Protein AF-A0A5Q4FXC1-F1 (afdb_monomer_lite)

Radius of gyration: 19.02 Å; chains: 1; bounding box: 64×35×55 Å

Secondary structure (DSSP, 8-state):
--TT-EEEESSHHHHHHHHH--TT--S--PPPHHHHTT-EEE---HHHHH-S-EEE---TT-HHHHHHHHH--STHHHHHHHHHHHHTT--EEEEE-TTS-SEEEEE-GGGTS-PPPSS--EEEGGGGGGGS-GGG-TT---TTS--PPPPPPP-

Sequence (155 aa):
HPHGTCYWAGAPATAIIEATVDPDQTDPPVITIAALQRLNVWRCDDQHVTDGCLADVTIASVPELTAEISTIVPYTLPWQWADALHADGRAGILYTARLGMGGAVARFGDHGAPADPPDTHASPATAHIADLPDGYRVGISTPGALASLPRAAPP

pLDDT: mean 74.8, std 14.77, range [39.12, 92.19]

Structure (mmCIF, N/CA/C/O backbone):
data_AF-A0A5Q4FXC1-F1
#
_entry.id   AF-A0A5Q4FXC1-F1
#
loop_
_atom_site.group_PDB
_atom_site.id
_atom_site.type_symbol
_atom_site.label_atom_id
_atom_site.label_alt_id
_atom_site.label_comp_id
_atom_site.label_asym_id
_atom_site.label_entity_id
_atom_site.label_seq_id
_atom_site.pdbx_PDB_ins_code
_atom_site.Cartn_x
_atom_site.Cartn_y
_atom_site.Cartn_z
_atom_site.occupancy
_atom_site.B_iso_or_equiv
_atom_site.auth_seq_id
_atom_site.auth_comp_id
_atom_site.auth_asym_id
_atom_site.auth_atom_id
_atom_site.pdbx_PDB_model_num
ATOM 1 N N . HIS A 1 1 ? 5.282 3.705 17.251 1.00 40.56 1 HIS A N 1
ATOM 2 C CA . HIS A 1 1 ? 4.998 2.954 16.015 1.00 40.56 1 HIS A CA 1
ATOM 3 C C . HIS A 1 1 ? 3.747 2.154 16.287 1.00 40.56 1 HIS A C 1
ATOM 5 O O . HIS A 1 1 ? 3.756 1.499 17.326 1.00 40.56 1 HIS A O 1
ATOM 11 N N . PRO A 1 2 ? 2.686 2.251 15.466 1.00 45.31 2 PRO A N 1
ATOM 12 C CA . PRO A 1 2 ? 1.514 1.415 15.685 1.00 45.31 2 PRO A CA 1
ATOM 13 C C . PRO A 1 2 ? 1.988 -0.038 15.756 1.00 45.31 2 PRO A C 1
ATOM 15 O O . PRO A 1 2 ? 2.850 -0.460 14.977 1.00 45.31 2 PRO A O 1
ATOM 18 N N . HIS A 1 3 ? 1.537 -0.749 16.785 1.00 50.88 3 HIS A N 1
ATOM 19 C CA . HIS A 1 3 ? 1.919 -2.133 17.024 1.00 50.88 3 HIS A CA 1
ATOM 20 C C . HIS A 1 3 ? 1.585 -2.948 15.766 1.00 50.88 3 HIS A C 1
ATOM 22 O O . HIS A 1 3 ? 0.420 -3.047 15.401 1.00 50.88 3 HIS A O 1
ATOM 28 N N . GLY A 1 4 ? 2.604 -3.467 15.073 1.00 57.38 4 GLY A N 1
ATOM 29 C CA . GLY A 1 4 ? 2.424 -4.440 13.994 1.00 57.38 4 GLY A CA 1
ATOM 30 C C . GLY A 1 4 ? 1.529 -4.002 12.831 1.00 57.38 4 GLY A C 1
ATOM 31 O O . GLY A 1 4 ? 0.705 -4.793 12.407 1.00 57.38 4 GLY A O 1
ATOM 32 N N . THR A 1 5 ? 1.631 -2.781 12.292 1.00 70.81 5 THR A N 1
ATOM 33 C CA . THR A 1 5 ? 0.878 -2.466 11.060 1.00 70.81 5 THR A CA 1
ATOM 34 C C . THR A 1 5 ? 1.534 -3.087 9.829 1.00 70.81 5 THR A C 1
ATOM 36 O O . THR A 1 5 ? 2.686 -2.767 9.529 1.00 70.81 5 THR A O 1
ATOM 39 N N . CYS A 1 6 ? 0.795 -3.919 9.087 1.00 78.50 6 CYS A N 1
ATOM 40 C CA . CYS A 1 6 ? 1.206 -4.415 7.771 1.00 78.50 6 CYS A CA 1
ATOM 41 C C . CYS A 1 6 ? 0.296 -3.866 6.665 1.00 78.50 6 CYS A C 1
ATOM 43 O O . CYS A 1 6 ? -0.893 -3.628 6.886 1.00 78.50 6 CYS A O 1
ATOM 45 N N . TYR A 1 7 ? 0.875 -3.642 5.484 1.00 85.31 7 TYR A N 1
ATOM 46 C CA . TYR A 1 7 ? 0.189 -3.070 4.327 1.00 85.31 7 TYR A CA 1
ATOM 47 C C . TYR A 1 7 ? 0.197 -4.076 3.180 1.00 85.31 7 TYR A C 1
ATOM 49 O O . TYR A 1 7 ? 1.252 -4.583 2.798 1.00 85.31 7 TYR A O 1
ATOM 57 N N . TRP A 1 8 ? -0.980 -4.336 2.625 1.00 87.69 8 TRP A N 1
ATOM 58 C CA . TRP A 1 8 ? -1.203 -5.223 1.492 1.00 87.69 8 TRP A CA 1
ATOM 59 C C . TRP A 1 8 ? -1.779 -4.431 0.330 1.00 87.69 8 TRP A C 1
ATOM 61 O O . TRP A 1 8 ? -2.626 -3.563 0.524 1.00 87.69 8 TRP A O 1
ATOM 71 N N . ALA A 1 9 ? -1.361 -4.761 -0.887 1.00 88.94 9 ALA A N 1
ATOM 72 C CA . ALA A 1 9 ? -1.974 -4.233 -2.095 1.00 88.94 9 ALA A CA 1
ATOM 73 C C . ALA A 1 9 ? -2.752 -5.340 -2.811 1.00 88.94 9 ALA A C 1
ATOM 75 O O . ALA A 1 9 ? -2.322 -6.492 -2.820 1.00 88.94 9 ALA A O 1
ATOM 76 N N . GLY A 1 10 ? -3.857 -4.983 -3.465 1.00 87.81 10 GLY A N 1
ATOM 77 C CA . GLY A 1 10 ? -4.696 -5.931 -4.204 1.00 87.81 10 GLY A CA 1
ATOM 78 C C . GLY A 1 10 ? -4.037 -6.519 -5.457 1.00 87.81 10 GLY A C 1
ATOM 79 O O . GLY A 1 10 ? -4.577 -7.445 -6.056 1.00 87.81 10 GLY A O 1
ATOM 80 N N . ALA A 1 11 ? -2.876 -6.003 -5.874 1.00 88.06 11 ALA A N 1
ATOM 81 C CA . ALA A 1 11 ? -2.104 -6.542 -6.988 1.00 88.06 11 ALA A CA 1
ATOM 82 C C . ALA A 1 11 ? -0.586 -6.338 -6.801 1.00 88.06 11 ALA A C 1
ATOM 84 O O . ALA A 1 11 ? -0.168 -5.324 -6.231 1.00 88.06 11 ALA A O 1
ATOM 85 N N . PRO A 1 12 ? 0.259 -7.239 -7.353 1.00 89.31 12 PRO A N 1
ATOM 86 C CA . PRO A 1 12 ? 1.718 -7.091 -7.358 1.00 89.31 12 PRO A CA 1
ATOM 87 C C . PRO A 1 12 ? 2.210 -5.741 -7.888 1.00 89.31 12 PRO A C 1
ATOM 89 O O . PRO A 1 12 ? 3.077 -5.121 -7.278 1.00 89.31 12 PRO A O 1
ATOM 92 N N . ALA A 1 13 ? 1.639 -5.261 -8.998 1.00 88.81 13 ALA A N 1
ATOM 93 C CA . ALA A 1 13 ? 2.033 -3.993 -9.608 1.00 88.81 13 ALA A CA 1
ATOM 94 C C . ALA A 1 13 ? 1.837 -2.811 -8.648 1.00 88.81 13 ALA A C 1
ATOM 96 O O . ALA A 1 13 ? 2.727 -1.978 -8.506 1.00 88.81 13 ALA A O 1
ATOM 97 N N . THR A 1 14 ? 0.709 -2.779 -7.940 1.00 88.12 14 THR A N 1
ATOM 98 C CA . THR A 1 14 ? 0.386 -1.760 -6.938 1.00 88.12 14 THR A CA 1
ATOM 99 C C . THR A 1 14 ? 1.370 -1.788 -5.775 1.00 88.12 14 THR A C 1
ATOM 101 O O . THR A 1 14 ? 1.898 -0.743 -5.412 1.00 88.12 14 THR A O 1
ATOM 104 N N . ALA A 1 15 ? 1.681 -2.975 -5.239 1.00 88.62 15 ALA A N 1
ATOM 105 C CA . ALA A 1 15 ? 2.668 -3.123 -4.167 1.00 88.62 15 ALA A CA 1
ATOM 106 C C . ALA A 1 15 ? 4.056 -2.621 -4.592 1.00 88.62 15 ALA A C 1
ATOM 108 O O . ALA A 1 15 ? 4.724 -1.917 -3.839 1.00 88.62 15 ALA A O 1
ATOM 109 N N . ILE A 1 16 ? 4.485 -2.961 -5.812 1.00 89.75 16 ILE A N 1
ATOM 110 C CA . ILE A 1 16 ? 5.770 -2.520 -6.361 1.00 89.75 16 ILE A CA 1
ATOM 111 C C . ILE A 1 16 ? 5.797 -0.997 -6.511 1.00 89.75 16 ILE A C 1
ATOM 113 O O . ILE A 1 16 ? 6.776 -0.366 -6.117 1.00 89.75 16 ILE A O 1
ATOM 117 N N . ILE A 1 17 ? 4.741 -0.406 -7.069 1.00 86.44 17 ILE A N 1
ATOM 118 C CA . ILE A 1 17 ? 4.630 1.040 -7.276 1.00 86.44 17 ILE A CA 1
ATOM 119 C C . ILE A 1 17 ? 4.697 1.780 -5.931 1.00 86.44 17 ILE A C 1
ATOM 121 O O . ILE A 1 17 ? 5.563 2.631 -5.760 1.00 86.44 17 ILE A O 1
ATOM 125 N N . GLU A 1 18 ? 3.881 1.393 -4.949 1.00 83.56 18 GLU A N 1
ATOM 126 C CA . GLU A 1 18 ? 3.870 2.007 -3.609 1.00 83.56 18 GLU A CA 1
ATOM 127 C C . GLU A 1 18 ? 5.211 1.848 -2.864 1.00 83.56 18 GLU A C 1
ATOM 129 O O . GLU A 1 18 ? 5.589 2.707 -2.074 1.00 83.56 18 GLU A O 1
ATOM 134 N N . ALA A 1 19 ? 5.960 0.769 -3.122 1.00 85.75 19 ALA A N 1
ATOM 135 C CA . ALA A 1 19 ? 7.255 0.523 -2.483 1.00 85.75 19 ALA A CA 1
ATOM 136 C C . ALA A 1 19 ? 8.445 1.228 -3.161 1.00 85.75 19 ALA A C 1
ATOM 138 O O . ALA A 1 19 ? 9.505 1.360 -2.546 1.00 85.75 19 ALA A O 1
ATOM 139 N N . THR A 1 20 ? 8.322 1.607 -4.435 1.00 83.94 20 THR A N 1
ATOM 140 C CA . THR A 1 20 ? 9.450 2.122 -5.237 1.00 83.94 20 THR A CA 1
ATOM 141 C C . THR A 1 20 ? 9.337 3.591 -5.590 1.00 83.94 20 THR A C 1
ATOM 143 O O . THR A 1 20 ? 10.360 4.218 -5.862 1.00 83.94 20 THR A O 1
ATOM 146 N N . VAL A 1 21 ? 8.123 4.129 -5.613 1.00 78.12 21 VAL A N 1
ATOM 147 C CA . VAL A 1 21 ? 7.867 5.491 -6.057 1.00 78.12 21 VAL A CA 1
ATOM 148 C C . VAL A 1 21 ? 7.906 6.434 -4.871 1.00 78.12 21 VAL A C 1
ATOM 150 O O . VAL A 1 21 ? 7.178 6.254 -3.896 1.00 78.12 21 VAL A O 1
ATOM 153 N N . ASP A 1 22 ? 8.743 7.462 -4.981 1.00 71.56 22 ASP A N 1
ATOM 154 C CA . ASP A 1 22 ? 8.735 8.556 -4.026 1.00 71.56 22 ASP A CA 1
ATOM 155 C C . ASP A 1 22 ? 7.491 9.429 -4.285 1.00 71.56 22 ASP A C 1
ATOM 157 O O . ASP A 1 22 ? 7.303 9.915 -5.406 1.00 71.56 22 ASP A O 1
ATOM 161 N N . PRO A 1 23 ? 6.615 9.620 -3.285 1.00 64.06 23 PRO A N 1
ATOM 162 C CA . PRO A 1 23 ? 5.425 10.444 -3.441 1.00 64.06 23 PRO A CA 1
ATOM 163 C C . PRO A 1 23 ? 5.706 11.923 -3.735 1.00 64.06 23 PRO A C 1
ATOM 165 O O . PRO A 1 23 ? 4.813 12.603 -4.241 1.00 64.06 23 PRO A O 1
ATOM 168 N N . ASP A 1 24 ? 6.906 12.416 -3.425 1.00 66.88 24 ASP A N 1
ATOM 169 C CA . ASP A 1 24 ? 7.314 13.805 -3.654 1.00 66.88 24 ASP A CA 1
ATOM 170 C C . ASP A 1 24 ? 8.046 13.980 -5.003 1.00 66.88 24 ASP A C 1
ATOM 172 O O . ASP A 1 24 ? 8.489 15.082 -5.355 1.00 66.88 24 ASP A O 1
ATOM 176 N N . GLN A 1 25 ? 8.177 12.905 -5.790 1.00 64.44 25 GLN A N 1
ATOM 177 C CA . GLN A 1 25 ? 8.858 12.933 -7.079 1.00 64.44 25 GLN A CA 1
ATOM 178 C C . GLN A 1 25 ? 8.063 13.757 -8.102 1.00 64.44 25 GLN A C 1
ATOM 180 O O . GLN A 1 25 ? 6.905 13.483 -8.407 1.00 64.44 25 GLN A O 1
ATOM 185 N N . THR A 1 26 ? 8.704 14.801 -8.630 1.00 52.41 26 THR A N 1
ATOM 186 C CA . THR A 1 26 ? 8.083 15.786 -9.536 1.00 52.41 26 THR A CA 1
ATOM 187 C C . THR A 1 26 ? 8.128 15.361 -11.006 1.00 52.41 26 THR A C 1
ATOM 189 O O . THR A 1 26 ? 7.335 15.841 -11.813 1.00 52.41 26 THR A O 1
ATOM 192 N N . ASP A 1 27 ? 9.044 14.454 -11.346 1.00 60.91 27 ASP A N 1
ATOM 193 C CA . ASP A 1 27 ? 9.119 13.789 -12.647 1.00 60.91 27 ASP A CA 1
ATOM 194 C C . ASP A 1 27 ? 8.236 12.534 -12.650 1.00 60.91 27 ASP A C 1
ATOM 196 O O . ASP A 1 27 ? 8.026 11.949 -11.582 1.00 60.91 27 ASP A O 1
ATOM 200 N N . PRO A 1 28 ? 7.729 12.083 -13.818 1.00 60.72 28 PRO A N 1
ATOM 201 C CA . PRO A 1 28 ? 6.938 10.862 -13.883 1.00 60.72 28 PRO A CA 1
ATOM 202 C C . PRO A 1 28 ? 7.698 9.729 -13.182 1.00 60.72 28 PRO A C 1
ATOM 204 O O . PRO A 1 28 ? 8.872 9.505 -13.489 1.00 60.72 28 PRO A O 1
ATOM 207 N N . PRO A 1 29 ? 7.073 9.041 -12.217 1.00 65.88 29 PRO A N 1
ATOM 208 C CA . PRO A 1 29 ? 7.770 8.073 -11.388 1.00 65.88 29 PRO A CA 1
ATOM 209 C C . PRO A 1 29 ? 8.286 6.907 -12.235 1.00 65.88 29 PRO A C 1
ATOM 211 O O . PRO A 1 29 ? 7.513 6.152 -12.824 1.00 65.88 29 PRO A O 1
ATOM 214 N N . VAL A 1 30 ? 9.612 6.766 -12.306 1.00 72.38 30 VAL A N 1
ATOM 215 C CA . VAL A 1 30 ? 10.277 5.698 -13.061 1.00 72.38 30 VAL A CA 1
ATOM 216 C C . VAL A 1 30 ? 10.749 4.608 -12.112 1.00 72.38 30 VAL A C 1
ATOM 218 O O . VAL A 1 30 ? 11.562 4.846 -11.217 1.00 72.38 30 VAL A O 1
ATOM 221 N N . ILE A 1 31 ? 10.308 3.379 -12.368 1.00 79.44 31 ILE A N 1
ATOM 222 C CA . ILE A 1 31 ? 10.778 2.205 -11.639 1.00 79.44 31 ILE A CA 1
ATOM 223 C C . ILE A 1 31 ? 12.024 1.663 -12.339 1.00 79.44 31 ILE A C 1
ATOM 225 O O . ILE A 1 31 ? 11.996 1.305 -13.514 1.00 79.44 31 ILE A O 1
ATOM 229 N N . THR A 1 32 ? 13.142 1.581 -11.616 1.00 82.62 32 THR A N 1
ATOM 230 C CA . THR A 1 32 ? 14.400 1.049 -12.163 1.00 82.62 32 THR A CA 1
ATOM 231 C C . THR A 1 32 ? 14.542 -0.450 -11.900 1.00 82.62 32 THR A C 1
ATOM 233 O O . THR A 1 32 ? 14.082 -0.965 -10.881 1.00 82.62 32 THR A O 1
ATOM 236 N N . ILE A 1 33 ? 15.273 -1.165 -12.764 1.00 83.31 33 ILE A N 1
ATOM 237 C CA . ILE A 1 33 ? 15.620 -2.580 -12.521 1.00 83.31 33 ILE A CA 1
ATOM 238 C C . ILE A 1 33 ? 16.361 -2.751 -11.194 1.00 83.31 33 ILE A C 1
ATOM 240 O O . ILE A 1 33 ? 16.098 -3.704 -10.469 1.00 83.31 33 ILE A O 1
ATOM 244 N N . ALA A 1 34 ? 17.253 -1.819 -10.853 1.00 84.00 34 ALA A N 1
ATOM 245 C CA . ALA A 1 34 ? 17.995 -1.865 -9.598 1.00 84.00 34 ALA A CA 1
ATOM 246 C C . ALA A 1 34 ? 17.078 -1.750 -8.366 1.00 84.00 34 ALA A C 1
ATOM 248 O O . ALA A 1 34 ? 17.364 -2.369 -7.343 1.00 84.00 34 ALA A O 1
ATOM 249 N N . ALA A 1 35 ? 15.979 -0.990 -8.456 1.00 84.69 35 ALA A N 1
ATOM 250 C CA . ALA A 1 35 ? 14.959 -0.951 -7.410 1.00 84.69 35 ALA A CA 1
ATOM 251 C C . ALA A 1 35 ? 14.219 -2.296 -7.318 1.00 84.69 35 ALA A C 1
ATOM 253 O O . ALA A 1 35 ? 14.127 -2.869 -6.237 1.00 84.69 35 ALA A O 1
ATOM 254 N N . LEU A 1 36 ? 13.790 -2.855 -8.456 1.00 88.94 36 LEU A N 1
ATOM 255 C CA . LEU A 1 36 ? 13.093 -4.148 -8.506 1.00 88.94 36 LEU A CA 1
ATOM 256 C C . LEU A 1 36 ? 13.943 -5.319 -7.996 1.00 88.94 36 LEU A C 1
ATOM 258 O O . LEU A 1 36 ? 13.432 -6.193 -7.307 1.00 88.94 36 LEU A O 1
ATOM 262 N N . GLN A 1 37 ? 15.243 -5.341 -8.295 1.00 89.19 37 GLN A N 1
ATOM 263 C CA . GLN A 1 37 ? 16.162 -6.400 -7.852 1.00 89.19 37 GLN A CA 1
ATOM 264 C C . GLN A 1 37 ? 16.325 -6.479 -6.327 1.00 89.19 37 GLN A C 1
ATOM 266 O O . GLN A 1 37 ? 16.836 -7.477 -5.825 1.00 89.19 37 GLN A O 1
ATOM 271 N N . ARG A 1 38 ? 15.911 -5.443 -5.591 1.00 88.19 38 ARG A N 1
ATOM 272 C CA . ARG A 1 38 ? 15.953 -5.398 -4.122 1.00 88.19 38 ARG A CA 1
ATOM 273 C C . ARG A 1 38 ? 14.627 -5.795 -3.473 1.00 88.19 38 ARG A C 1
ATOM 275 O O . ARG A 1 38 ? 14.552 -5.813 -2.248 1.00 88.19 38 ARG A O 1
ATOM 282 N N . LEU A 1 39 ? 13.597 -6.091 -4.267 1.00 88.75 39 LEU A N 1
ATOM 283 C CA . LEU A 1 39 ? 12.243 -6.350 -3.790 1.00 88.75 39 LEU A CA 1
ATOM 284 C C . LEU A 1 39 ? 11.797 -7.776 -4.112 1.00 88.75 39 LEU A C 1
ATOM 286 O O . LEU A 1 39 ? 11.974 -8.275 -5.225 1.00 88.75 39 LEU A O 1
ATOM 290 N N . ASN A 1 40 ? 11.138 -8.391 -3.134 1.00 90.06 40 ASN A N 1
ATOM 291 C CA . ASN A 1 40 ? 10.322 -9.582 -3.330 1.00 90.06 40 ASN A CA 1
ATOM 292 C C . ASN A 1 40 ? 8.858 -9.191 -3.151 1.00 90.06 40 ASN A C 1
ATOM 294 O O . ASN A 1 40 ? 8.519 -8.462 -2.218 1.00 90.06 40 ASN A O 1
ATOM 298 N N . VAL A 1 41 ? 8.004 -9.688 -4.038 1.00 88.69 41 VAL A N 1
ATOM 299 C CA . VAL A 1 41 ? 6.557 -9.597 -3.889 1.00 88.69 41 VAL A CA 1
ATOM 300 C C . VAL A 1 41 ? 6.098 -10.846 -3.162 1.00 88.69 41 VAL A C 1
ATOM 302 O O . VAL A 1 41 ? 6.332 -11.962 -3.622 1.00 88.69 41 VAL A O 1
ATOM 305 N N . TRP A 1 42 ? 5.439 -10.641 -2.031 1.00 87.12 42 TRP A N 1
ATOM 306 C CA . TRP A 1 42 ? 4.785 -11.700 -1.281 1.00 87.12 42 TRP A CA 1
ATOM 307 C C . TRP A 1 42 ? 3.306 -11.684 -1.624 1.00 87.12 42 TRP A C 1
ATOM 309 O O . TRP A 1 42 ? 2.683 -10.622 -1.676 1.00 87.12 42 TRP A O 1
ATOM 319 N N . ARG A 1 43 ? 2.752 -12.863 -1.881 1.00 83.81 43 ARG A N 1
ATOM 320 C CA . ARG A 1 43 ? 1.317 -13.049 -2.085 1.00 83.81 43 ARG A CA 1
ATOM 321 C C . ARG A 1 43 ? 0.747 -13.760 -0.870 1.00 83.81 43 ARG A C 1
ATOM 323 O O . ARG A 1 43 ? 1.468 -14.466 -0.174 1.00 83.81 43 ARG A O 1
ATOM 330 N N . CYS A 1 44 ? -0.526 -13.517 -0.613 1.00 79.06 44 CYS A N 1
ATOM 331 C CA . CYS A 1 44 ? -1.285 -14.157 0.443 1.00 79.06 44 CYS A CA 1
ATOM 332 C C . CYS A 1 44 ? -2.734 -14.296 -0.028 1.00 79.06 44 CYS A C 1
ATOM 334 O O . CYS A 1 44 ? -3.170 -13.528 -0.888 1.00 79.06 44 CYS A O 1
ATOM 336 N N . ASP A 1 45 ? -3.461 -15.261 0.528 1.00 79.19 45 ASP A N 1
ATOM 337 C CA . ASP A 1 45 ? -4.882 -15.438 0.253 1.00 79.19 45 ASP A CA 1
ATOM 338 C C . ASP A 1 45 ? -5.696 -14.220 0.703 1.00 79.19 45 ASP A C 1
ATOM 340 O O . ASP A 1 45 ? -5.517 -13.705 1.812 1.00 79.19 45 ASP A O 1
ATOM 344 N N . ASP A 1 46 ? -6.668 -13.819 -0.120 1.00 77.94 46 ASP A N 1
ATOM 345 C CA . ASP A 1 46 ? -7.562 -12.690 0.165 1.00 77.94 46 ASP A CA 1
ATOM 346 C C . ASP A 1 46 ? -8.236 -12.824 1.536 1.00 77.94 46 ASP A C 1
ATOM 348 O O . ASP A 1 46 ? -8.372 -11.839 2.263 1.00 77.94 46 ASP A O 1
ATOM 352 N N . GLN A 1 47 ? -8.610 -14.048 1.928 1.00 79.25 47 GLN A N 1
ATOM 353 C CA . GLN A 1 47 ? -9.236 -14.315 3.223 1.00 79.25 47 GLN A CA 1
ATOM 354 C C . GLN A 1 47 ? -8.314 -13.951 4.389 1.00 79.25 47 GLN A C 1
ATOM 356 O O . GLN A 1 47 ? -8.792 -13.420 5.381 1.00 79.25 47 GLN A O 1
ATOM 361 N N . HIS A 1 48 ? -7.006 -14.194 4.286 1.00 76.44 48 HIS A N 1
ATOM 362 C CA . HIS A 1 48 ? -6.058 -13.853 5.347 1.00 76.44 48 HIS A CA 1
ATOM 363 C C . HIS A 1 48 ? -5.903 -12.335 5.487 1.00 76.44 48 HIS A C 1
ATOM 365 O O . HIS A 1 48 ? -5.889 -11.798 6.594 1.00 76.44 48 HIS A O 1
ATOM 371 N N . VAL A 1 49 ? -5.847 -11.630 4.356 1.00 77.81 49 VAL A N 1
ATOM 372 C CA . VAL A 1 49 ? -5.721 -10.168 4.322 1.00 77.81 49 VAL A CA 1
ATOM 373 C C . VAL A 1 49 ? -7.006 -9.486 4.805 1.00 77.81 49 VAL A C 1
ATOM 375 O O . VAL A 1 49 ? -6.956 -8.450 5.472 1.00 77.81 49 VAL A O 1
ATOM 378 N N . THR A 1 50 ? -8.167 -10.066 4.508 1.00 81.88 50 THR A N 1
ATOM 379 C CA . THR A 1 50 ? -9.479 -9.474 4.812 1.00 81.88 50 THR A CA 1
ATOM 380 C C . THR A 1 50 ? -10.149 -10.021 6.073 1.00 81.88 50 THR A C 1
ATOM 382 O O . THR A 1 50 ? -11.221 -9.545 6.430 1.00 81.88 50 THR A O 1
ATOM 385 N N . ASP A 1 51 ? -9.517 -10.954 6.795 1.00 83.81 51 ASP A N 1
ATOM 386 C CA . ASP A 1 51 ? -10.102 -11.573 7.991 1.00 83.81 51 ASP A CA 1
ATOM 387 C C . ASP A 1 51 ? -10.381 -10.560 9.113 1.00 83.81 51 ASP A C 1
ATOM 389 O O . ASP A 1 51 ? -9.516 -9.771 9.483 1.00 83.81 51 ASP A O 1
ATOM 393 N N . GLY A 1 52 ? -11.562 -10.598 9.720 1.00 84.56 52 GLY A N 1
ATOM 394 C CA . GLY A 1 52 ? -11.958 -9.648 10.761 1.00 84.56 52 GLY A CA 1
ATOM 395 C C . GLY A 1 52 ? -12.623 -8.371 10.234 1.00 84.56 52 GLY A C 1
ATOM 396 O O . GLY A 1 52 ? -12.943 -8.222 9.058 1.00 84.56 52 GLY A O 1
ATOM 397 N N . CYS A 1 53 ? -12.921 -7.445 11.148 1.00 90.69 53 CYS A N 1
ATOM 398 C CA . CYS A 1 53 ? -13.734 -6.276 10.826 1.00 90.69 53 CYS A CA 1
ATOM 399 C C . CYS A 1 53 ? -12.871 -5.124 10.295 1.00 90.69 53 CYS A C 1
ATOM 401 O O . CYS A 1 53 ? -12.226 -4.418 11.072 1.00 90.69 53 CYS A O 1
ATOM 403 N N . LEU A 1 54 ? -12.871 -4.929 8.976 1.00 90.69 54 LEU A N 1
ATOM 404 C CA . LEU A 1 54 ? -12.197 -3.804 8.328 1.00 90.69 54 LEU A CA 1
ATOM 405 C C . LEU A 1 54 ? -13.106 -2.572 8.258 1.00 90.69 54 LEU A C 1
ATOM 407 O O . LEU A 1 54 ? -14.305 -2.679 7.995 1.00 90.69 54 LEU A O 1
ATOM 411 N N . ALA A 1 55 ? -12.525 -1.394 8.467 1.00 89.00 55 ALA A N 1
ATOM 412 C CA . ALA A 1 55 ? -13.163 -0.130 8.129 1.00 89.00 55 ALA A CA 1
ATOM 413 C C . ALA A 1 55 ? -12.940 0.166 6.638 1.00 89.00 55 ALA A C 1
ATOM 415 O O . ALA A 1 55 ? -11.816 0.399 6.196 1.00 89.00 55 ALA A O 1
ATOM 416 N N . ASP A 1 56 ? -14.016 0.128 5.856 1.00 87.38 56 ASP A N 1
ATOM 417 C CA . ASP A 1 56 ? -13.968 0.468 4.437 1.00 87.38 56 ASP A CA 1
ATOM 418 C C . ASP A 1 56 ? -13.981 1.992 4.267 1.00 87.38 56 ASP A C 1
ATOM 420 O O . ASP A 1 56 ? -14.961 2.659 4.595 1.00 87.38 56 ASP A O 1
ATOM 424 N N . VAL A 1 57 ? -12.874 2.544 3.774 1.00 82.44 57 VAL A N 1
ATOM 425 C CA . VAL A 1 57 ? -12.715 3.973 3.466 1.00 82.44 57 VAL A CA 1
ATOM 426 C C . VAL A 1 57 ? -12.653 4.224 1.954 1.00 82.44 57 VAL A C 1
ATOM 428 O O . VAL A 1 57 ? -12.284 5.313 1.518 1.00 82.44 57 VAL A O 1
ATOM 431 N N . THR A 1 58 ? -13.024 3.228 1.142 1.00 77.00 58 THR A N 1
ATOM 432 C CA . THR A 1 58 ? -13.207 3.349 -0.318 1.00 77.00 58 THR A CA 1
ATOM 433 C C . THR A 1 58 ? -14.616 3.809 -0.698 1.00 77.00 58 THR A C 1
ATOM 435 O O . THR A 1 58 ? -14.918 4.024 -1.874 1.00 77.00 58 THR A O 1
ATOM 438 N N . ILE A 1 59 ? -15.498 3.970 0.293 1.00 74.00 59 ILE A N 1
ATOM 439 C CA . ILE A 1 59 ? -16.909 4.287 0.085 1.00 74.00 59 ILE A CA 1
ATOM 440 C C . ILE A 1 59 ? -17.038 5.660 -0.585 1.00 74.00 59 ILE A C 1
ATOM 442 O O . ILE A 1 59 ? -16.611 6.682 -0.049 1.00 74.00 59 ILE A O 1
ATOM 446 N N . ALA A 1 60 ? -17.712 5.696 -1.737 1.00 63.97 60 ALA A N 1
ATOM 447 C CA . ALA A 1 60 ? -17.872 6.897 -2.564 1.00 63.97 60 ALA A CA 1
ATOM 448 C C . ALA A 1 60 ? -18.553 8.087 -1.856 1.00 63.97 60 ALA A C 1
ATOM 450 O O . ALA A 1 60 ? -18.512 9.205 -2.361 1.00 63.97 60 ALA A O 1
ATOM 451 N N . SER A 1 61 ? -19.188 7.865 -0.701 1.00 63.88 61 SER A N 1
ATOM 452 C CA . SER A 1 61 ? -19.800 8.913 0.118 1.00 63.88 61 SER A CA 1
ATOM 453 C C . SER A 1 61 ? -18.799 9.735 0.939 1.00 63.88 61 SER A C 1
ATOM 455 O O . SER A 1 61 ? -19.207 10.729 1.531 1.00 63.88 61 SER A O 1
ATOM 457 N N . VAL A 1 62 ? -17.521 9.338 1.000 1.00 65.75 62 VAL A N 1
ATOM 458 C CA . VAL A 1 62 ? -16.453 10.038 1.745 1.00 65.75 62 VAL A CA 1
ATOM 459 C C . VAL A 1 62 ? -15.176 10.226 0.899 1.00 65.75 62 VAL A C 1
ATOM 461 O O . VAL A 1 62 ? -14.087 9.841 1.322 1.00 65.75 62 VAL A O 1
ATOM 464 N N . PRO A 1 63 ? -15.266 10.830 -0.303 1.00 64.06 63 PRO A N 1
ATOM 465 C CA . PRO A 1 63 ? -14.139 10.913 -1.242 1.00 64.06 63 PRO A CA 1
ATOM 466 C C . PRO A 1 63 ? -12.947 11.711 -0.692 1.00 64.06 63 PRO A C 1
ATOM 468 O O . PRO A 1 63 ? -11.796 11.440 -1.034 1.00 64.06 63 PRO A O 1
ATOM 471 N N . GLU A 1 64 ? -13.222 12.676 0.184 1.00 65.94 64 GLU A N 1
ATOM 472 C CA . GLU A 1 64 ? -12.217 13.501 0.856 1.00 65.94 64 GLU A CA 1
ATOM 473 C C . GLU A 1 64 ? -11.330 12.652 1.773 1.00 65.94 64 GLU A C 1
ATOM 475 O O . GLU A 1 64 ? -10.114 12.796 1.728 1.00 65.94 64 GLU A O 1
ATOM 480 N N . LEU A 1 65 ? -11.910 11.691 2.504 1.00 69.56 65 LEU A N 1
ATOM 481 C CA . LEU A 1 65 ? -11.180 10.795 3.405 1.00 69.56 65 LEU A CA 1
ATOM 482 C C . LEU A 1 65 ? -10.241 9.857 2.637 1.00 69.56 65 LEU A C 1
ATOM 484 O O . LEU A 1 65 ? -9.104 9.641 3.051 1.00 69.56 65 LEU A O 1
ATOM 488 N N . THR A 1 66 ? -10.687 9.321 1.498 1.00 65.50 66 THR A N 1
ATOM 489 C CA . THR A 1 66 ? -9.845 8.478 0.634 1.00 65.50 66 THR A CA 1
ATOM 490 C C . THR A 1 66 ? -8.636 9.257 0.107 1.00 65.50 66 THR A C 1
ATOM 492 O O . THR A 1 66 ? -7.513 8.741 0.099 1.00 65.50 66 THR A O 1
ATOM 495 N N . ALA A 1 67 ? -8.849 10.509 -0.309 1.00 66.19 67 ALA A N 1
ATOM 496 C CA . ALA A 1 67 ? -7.781 11.390 -0.768 1.00 66.19 67 ALA A CA 1
ATOM 497 C C . ALA A 1 67 ? -6.831 11.782 0.377 1.00 66.19 67 ALA A C 1
ATOM 499 O O . ALA A 1 67 ? -5.614 11.793 0.187 1.00 66.19 67 ALA A O 1
ATOM 500 N N . GLU A 1 68 ? -7.361 12.046 1.573 1.00 71.50 68 GLU A N 1
ATOM 501 C CA . GLU A 1 68 ? -6.570 12.391 2.757 1.00 71.50 68 GLU A CA 1
ATOM 502 C C . GLU A 1 68 ? -5.658 11.231 3.170 1.00 71.50 68 GLU A C 1
ATOM 504 O O . GLU A 1 68 ? -4.445 11.400 3.265 1.00 71.50 68 GLU A O 1
ATOM 509 N N . ILE A 1 69 ? -6.211 10.022 3.316 1.00 72.00 69 ILE A N 1
ATOM 510 C CA . ILE A 1 69 ? -5.449 8.813 3.677 1.00 72.00 69 ILE A CA 1
ATOM 511 C C . ILE A 1 69 ? -4.312 8.558 2.683 1.00 72.00 69 ILE A C 1
ATOM 513 O O . ILE A 1 69 ? -3.220 8.150 3.074 1.00 72.00 69 ILE A O 1
ATOM 517 N N . SER A 1 70 ? -4.555 8.845 1.405 1.00 66.94 70 SER A N 1
ATOM 518 C CA . SER A 1 70 ? -3.570 8.679 0.340 1.00 66.94 70 SER A CA 1
ATOM 519 C C . SER A 1 70 ? -2.456 9.726 0.375 1.00 66.94 70 SER A C 1
ATOM 521 O O . SER A 1 70 ? -1.392 9.486 -0.175 1.00 66.94 70 SER A O 1
ATOM 523 N N . THR A 1 71 ? -2.659 10.900 0.973 1.00 69.00 71 THR A N 1
ATOM 524 C CA . THR A 1 71 ? -1.749 12.047 0.790 1.00 69.00 71 THR A CA 1
ATOM 525 C C . THR A 1 71 ? -1.144 12.592 2.077 1.00 69.00 71 THR A C 1
ATOM 527 O O . THR A 1 71 ? -0.159 13.330 1.996 1.00 69.00 71 THR A O 1
ATOM 530 N N . ILE A 1 72 ? -1.662 12.224 3.255 1.00 72.75 72 ILE A N 1
ATOM 531 C CA . ILE A 1 72 ? -1.149 12.750 4.522 1.00 72.75 72 ILE A CA 1
ATOM 532 C C . ILE A 1 72 ? 0.284 12.282 4.775 1.00 72.75 72 ILE A C 1
ATOM 534 O O . ILE A 1 72 ? 0.565 11.122 5.081 1.00 72.75 72 ILE A O 1
ATOM 538 N N . VAL A 1 73 ? 1.180 13.261 4.760 1.00 65.62 73 VAL A N 1
ATOM 539 C CA . VAL A 1 73 ? 2.527 13.189 5.313 1.00 65.62 73 VAL A CA 1
ATOM 540 C C . VAL A 1 73 ? 2.747 14.427 6.199 1.00 65.62 73 VAL A C 1
ATOM 542 O O . VAL A 1 73 ? 2.338 15.523 5.813 1.00 65.62 73 VAL A O 1
ATOM 545 N N . PRO A 1 74 ? 3.358 14.300 7.394 1.00 70.56 74 PRO A N 1
ATOM 546 C CA . PRO A 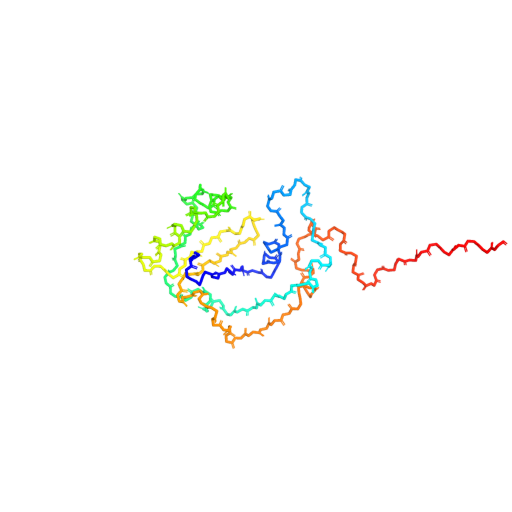1 74 ? 3.901 13.082 8.000 1.00 70.56 74 PRO A CA 1
ATOM 547 C C . PRO A 1 74 ? 2.817 12.146 8.570 1.00 70.56 74 PRO A C 1
ATOM 549 O O . PRO A 1 74 ? 1.743 12.581 8.977 1.00 70.56 74 PRO A O 1
ATOM 552 N N . TYR A 1 75 ? 3.134 10.852 8.673 1.00 72.88 75 TYR A N 1
ATOM 553 C CA . TYR A 1 75 ? 2.202 9.767 9.038 1.00 72.88 75 TYR A CA 1
ATOM 554 C C . TYR A 1 75 ? 1.661 9.784 10.480 1.00 72.88 75 TYR A C 1
ATOM 556 O O . TYR A 1 75 ? 0.975 8.851 10.892 1.00 72.88 75 TYR A O 1
ATOM 564 N N . THR A 1 76 ? 1.924 10.832 11.261 1.00 80.25 76 THR A N 1
ATOM 565 C CA . THR A 1 76 ? 1.454 10.943 12.648 1.00 80.25 76 THR A CA 1
ATOM 566 C C . THR A 1 76 ? -0.069 10.864 12.749 1.00 80.25 76 THR A C 1
ATOM 568 O O . THR A 1 76 ? -0.585 10.156 13.609 1.00 80.25 76 THR A O 1
ATOM 571 N N . LEU A 1 77 ? -0.788 11.565 11.868 1.00 80.31 77 LEU A N 1
ATOM 572 C CA . LEU A 1 77 ? -2.251 11.558 11.856 1.00 80.31 77 LEU A CA 1
ATOM 573 C C . LEU A 1 77 ? -2.815 10.191 11.404 1.00 80.31 77 LEU A C 1
ATOM 575 O O . LEU A 1 77 ? -3.628 9.634 12.140 1.00 80.31 77 LEU A O 1
ATOM 579 N N . PRO A 1 78 ? -2.326 9.571 10.308 1.00 79.31 78 PRO A N 1
ATOM 580 C CA . PRO A 1 78 ? -2.663 8.190 9.965 1.00 79.31 78 PRO A CA 1
ATOM 581 C C . PRO A 1 78 ? -2.426 7.183 11.097 1.00 79.31 78 PRO A C 1
ATOM 583 O O . PRO A 1 78 ? -3.234 6.277 11.288 1.00 79.31 78 PRO A O 1
ATOM 586 N N . TRP A 1 79 ? -1.362 7.343 11.891 1.00 80.44 79 TRP A N 1
ATOM 587 C CA . TRP A 1 79 ? -1.128 6.482 13.056 1.00 80.44 79 TRP A CA 1
ATOM 588 C C . TRP A 1 79 ? -2.169 6.687 14.155 1.00 80.44 79 TRP A C 1
ATOM 590 O O . TRP A 1 79 ? -2.662 5.708 14.703 1.00 80.44 79 TRP A O 1
ATOM 600 N N . GLN A 1 80 ? -2.557 7.931 14.441 1.00 84.38 80 GLN A N 1
ATOM 601 C CA . GLN A 1 80 ? -3.626 8.213 15.405 1.00 84.38 80 GLN A CA 1
ATOM 602 C C . GLN A 1 80 ? -4.966 7.620 14.959 1.00 84.38 80 GLN A C 1
ATOM 604 O O . GLN A 1 80 ? -5.722 7.113 15.786 1.00 84.38 80 GLN A O 1
ATOM 609 N N . TRP A 1 81 ? -5.257 7.650 13.657 1.00 84.31 81 TRP A N 1
ATOM 610 C CA . TRP A 1 81 ? -6.441 6.998 13.100 1.00 84.31 81 TRP A CA 1
ATOM 611 C C . TRP A 1 81 ? -6.378 5.481 13.238 1.00 84.31 81 TRP A C 1
ATOM 613 O O . TRP A 1 81 ? -7.363 4.881 13.660 1.00 84.31 81 TRP A O 1
ATOM 623 N N . ALA A 1 82 ? -5.232 4.865 12.938 1.00 83.69 82 ALA A N 1
ATOM 624 C CA . ALA A 1 82 ? -5.034 3.431 13.125 1.00 83.69 82 ALA A CA 1
ATOM 625 C C . ALA A 1 82 ? -5.252 3.018 14.590 1.00 83.69 82 ALA A C 1
ATOM 627 O O . ALA A 1 82 ? -5.987 2.067 14.848 1.00 83.69 82 ALA A O 1
ATOM 628 N N . ASP A 1 83 ? -4.695 3.769 15.544 1.00 85.56 83 ASP A N 1
ATOM 629 C CA . ASP A 1 83 ? -4.871 3.512 16.978 1.00 85.56 83 ASP A CA 1
ATOM 630 C C . ASP A 1 83 ? -6.343 3.657 17.405 1.00 85.56 83 ASP A C 1
ATOM 632 O O . ASP A 1 83 ? -6.870 2.804 18.121 1.00 85.56 83 ASP A O 1
ATOM 636 N N . ALA A 1 84 ? -7.036 4.701 16.937 1.00 87.81 84 ALA A N 1
ATOM 637 C CA . ALA A 1 84 ? -8.446 4.929 17.250 1.00 87.81 84 ALA A CA 1
ATOM 638 C C . ALA A 1 84 ? -9.362 3.843 16.660 1.00 87.81 84 ALA A C 1
ATOM 640 O O . ALA A 1 84 ? -10.247 3.338 17.349 1.00 87.81 84 ALA A O 1
ATOM 641 N N . LEU A 1 85 ? -9.133 3.450 15.405 1.00 88.06 85 LEU A N 1
ATOM 642 C CA . LEU A 1 85 ? -9.881 2.380 14.744 1.00 88.06 85 LEU A CA 1
ATOM 643 C C . LEU A 1 85 ? -9.613 1.025 15.401 1.00 88.06 85 LEU A C 1
ATOM 645 O O . LEU A 1 85 ? -10.538 0.238 15.589 1.00 88.06 85 LEU A O 1
ATOM 649 N N . HIS A 1 86 ? -8.367 0.754 15.790 1.00 88.88 86 HIS A N 1
ATOM 650 C CA . HIS A 1 86 ? -8.030 -0.468 16.506 1.00 88.88 86 HIS A CA 1
ATOM 651 C C . HIS A 1 86 ? -8.700 -0.524 17.886 1.00 88.88 86 HIS A C 1
ATOM 653 O O . HIS A 1 86 ? -9.260 -1.556 18.253 1.00 88.88 86 HIS A O 1
ATOM 659 N N . ALA A 1 87 ? -8.731 0.596 18.617 1.00 89.12 87 ALA A N 1
ATOM 660 C CA . ALA A 1 87 ? -9.443 0.705 19.891 1.00 89.12 87 ALA A CA 1
ATOM 661 C C . ALA A 1 87 ? -10.972 0.525 19.755 1.00 89.12 87 ALA A C 1
ATOM 663 O O . ALA A 1 87 ? -11.606 0.039 20.690 1.00 89.12 87 ALA A O 1
ATOM 664 N N . ASP A 1 88 ? -11.553 0.855 18.595 1.00 91.31 88 ASP A N 1
ATOM 665 C CA . ASP A 1 88 ? -12.958 0.572 18.232 1.00 91.31 88 ASP A CA 1
ATOM 666 C C . ASP A 1 88 ? -13.196 -0.903 17.828 1.00 91.31 88 ASP A C 1
ATOM 668 O O . ASP A 1 88 ? -14.310 -1.304 17.497 1.00 91.31 88 ASP A O 1
ATOM 672 N N . GLY A 1 89 ? -12.157 -1.743 17.847 1.00 90.50 89 GLY A N 1
ATOM 673 C CA . GLY A 1 89 ? -12.246 -3.161 17.493 1.00 90.50 89 GLY A CA 1
ATOM 674 C C . GLY A 1 89 ? -12.115 -3.447 15.996 1.00 90.50 89 GLY A C 1
ATOM 675 O O . GLY A 1 89 ? -12.495 -4.530 15.544 1.00 90.50 89 GLY A O 1
ATOM 676 N N . ARG A 1 90 ? -11.583 -2.507 15.203 1.00 92.19 90 ARG A N 1
ATOM 677 C CA . ARG A 1 90 ? -11.265 -2.750 13.789 1.00 92.19 90 ARG A CA 1
ATOM 678 C C . ARG A 1 90 ? -9.932 -3.479 13.647 1.00 92.19 90 ARG A C 1
ATOM 680 O O . ARG A 1 90 ? -8.935 -3.139 14.285 1.00 92.19 90 ARG A O 1
ATOM 687 N N . ALA A 1 91 ? -9.911 -4.452 12.743 1.00 90.31 91 ALA A N 1
ATOM 688 C CA . ALA A 1 91 ? -8.714 -5.207 12.378 1.00 90.31 91 ALA A CA 1
ATOM 689 C C . ALA A 1 91 ? -7.824 -4.456 11.371 1.00 90.31 91 ALA A C 1
ATOM 691 O O . ALA A 1 91 ? -6.669 -4.827 11.167 1.00 90.31 91 ALA A O 1
ATOM 692 N N . GLY A 1 92 ? -8.353 -3.411 10.731 1.00 90.69 92 GLY A N 1
ATOM 693 C CA . GLY A 1 92 ? -7.660 -2.672 9.686 1.00 90.69 92 GLY A CA 1
ATOM 694 C C . GLY A 1 92 ? -8.567 -1.723 8.908 1.00 90.69 92 GLY A C 1
ATOM 695 O O . GLY A 1 92 ? -9.742 -1.552 9.246 1.00 90.69 92 GLY A O 1
ATOM 696 N N . ILE A 1 93 ? -8.023 -1.154 7.834 1.00 88.75 93 ILE A N 1
ATOM 697 C CA . ILE A 1 93 ? -8.751 -0.359 6.837 1.00 88.75 93 ILE A CA 1
ATOM 698 C C . ILE A 1 93 ? -8.593 -0.943 5.435 1.00 88.75 93 ILE A C 1
ATOM 700 O O . ILE A 1 93 ? -7.516 -1.425 5.088 1.00 88.75 93 ILE A O 1
ATOM 704 N N . LEU A 1 94 ? -9.649 -0.843 4.627 1.00 89.44 94 LEU A N 1
ATOM 705 C CA . LEU A 1 94 ? -9.609 -1.016 3.172 1.00 89.44 94 LEU A CA 1
ATOM 706 C C . LEU A 1 94 ? -9.621 0.373 2.530 1.00 89.44 94 LEU A C 1
ATOM 708 O O . LEU A 1 94 ? -10.550 1.138 2.772 1.00 89.44 94 LEU A O 1
ATOM 712 N N . TYR A 1 95 ? -8.615 0.698 1.725 1.00 85.12 95 TYR A N 1
ATOM 713 C CA . TYR A 1 95 ? -8.425 2.022 1.132 1.00 85.12 95 TYR A CA 1
ATOM 714 C C . TYR A 1 95 ? -7.953 1.932 -0.323 1.00 85.12 95 TYR A C 1
ATOM 716 O O . TYR A 1 95 ? -7.562 0.870 -0.803 1.00 85.12 95 TYR A O 1
ATOM 724 N N . THR A 1 96 ? -8.006 3.046 -1.050 1.00 84.56 96 THR A N 1
ATOM 725 C CA . THR A 1 96 ? -7.438 3.135 -2.403 1.00 84.56 96 THR A CA 1
ATOM 726 C C . THR A 1 96 ? -5.953 3.452 -2.296 1.00 84.56 96 THR A C 1
ATOM 728 O O . THR A 1 96 ? -5.581 4.374 -1.575 1.00 84.56 96 THR A O 1
ATOM 731 N N . ALA A 1 97 ? -5.106 2.707 -3.009 1.00 80.00 97 ALA A N 1
ATOM 732 C CA . ALA A 1 97 ? -3.671 2.970 -3.054 1.00 80.00 97 ALA 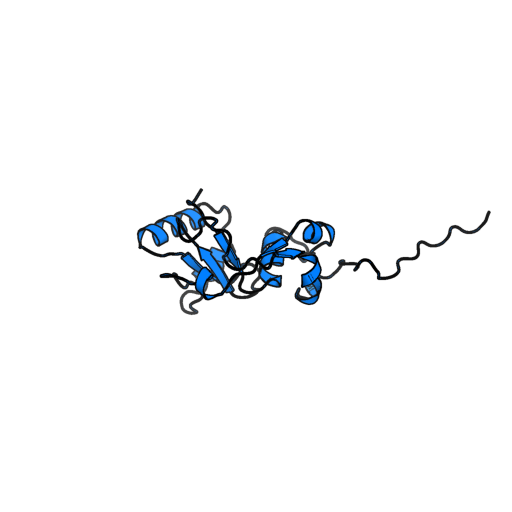A CA 1
ATOM 733 C C . ALA A 1 97 ? -3.387 4.408 -3.523 1.00 80.00 97 ALA A C 1
ATOM 735 O O . ALA A 1 97 ? -4.098 4.944 -4.380 1.00 80.00 97 ALA A O 1
ATOM 736 N N . ARG A 1 98 ? -2.333 5.023 -2.980 1.00 72.69 98 ARG A N 1
ATOM 737 C CA . ARG A 1 98 ? -2.015 6.446 -3.150 1.00 72.69 98 ARG A CA 1
ATOM 738 C C . ARG A 1 98 ? -1.844 6.833 -4.611 1.00 72.69 98 ARG A C 1
ATOM 740 O O . ARG A 1 98 ? -2.278 7.906 -5.022 1.00 72.69 98 ARG A O 1
ATOM 747 N N . LEU A 1 99 ? -1.247 5.947 -5.401 1.00 71.88 99 LEU A N 1
ATOM 748 C CA . LEU A 1 99 ? -1.030 6.164 -6.832 1.00 71.88 99 LEU A CA 1
ATOM 749 C C . LEU A 1 99 ? -2.214 5.692 -7.698 1.00 71.88 99 LEU A C 1
ATOM 751 O O . LEU A 1 99 ? -2.068 5.491 -8.901 1.00 71.88 99 LEU A O 1
ATOM 755 N N . GLY A 1 100 ? -3.399 5.516 -7.098 1.00 63.03 100 GLY A N 1
ATOM 756 C CA . GLY A 1 100 ? -4.662 5.207 -7.782 1.00 63.03 100 GLY A CA 1
ATOM 757 C C . GLY A 1 100 ? -4.753 3.784 -8.338 1.00 63.03 100 GLY A C 1
ATOM 758 O O . GLY A 1 100 ? -5.699 3.443 -9.046 1.00 63.03 100 GLY A O 1
ATOM 759 N N . MET A 1 101 ? -3.777 2.938 -8.021 1.00 67.94 101 MET A N 1
ATOM 760 C CA . MET A 1 101 ? -3.582 1.618 -8.617 1.00 67.94 101 MET A CA 1
ATOM 761 C C . MET A 1 101 ? -4.382 0.518 -7.893 1.00 67.94 101 MET A C 1
ATOM 763 O O . MET A 1 101 ? -3.862 -0.554 -7.604 1.00 67.94 101 MET A O 1
ATOM 767 N N . GLY A 1 102 ? -5.664 0.751 -7.609 1.00 77.19 102 GLY A N 1
ATOM 768 C CA . GLY A 1 102 ? -6.548 -0.253 -7.001 1.00 77.19 102 GLY A CA 1
ATOM 769 C C . GLY A 1 102 ? -6.569 -0.255 -5.469 1.00 77.19 102 GLY A C 1
ATOM 770 O O . GLY A 1 102 ? -6.120 0.688 -4.820 1.00 77.19 102 GLY A O 1
ATOM 771 N N . GLY A 1 103 ? -7.171 -1.300 -4.896 1.00 84.50 103 GLY A N 1
ATOM 77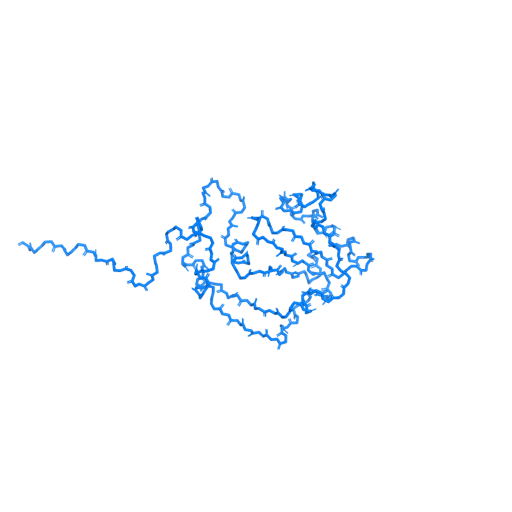2 C CA . GLY A 1 103 ? -7.398 -1.416 -3.454 1.00 84.50 103 GLY A CA 1
ATOM 773 C C . GLY A 1 103 ? -6.150 -1.831 -2.672 1.00 84.50 103 GLY A C 1
ATOM 774 O O . GLY A 1 103 ? -5.293 -2.559 -3.175 1.00 84.50 103 GLY A O 1
ATOM 775 N N . ALA A 1 104 ? -6.078 -1.388 -1.425 1.00 87.12 104 ALA A N 1
ATOM 776 C CA . ALA A 1 104 ? -5.044 -1.714 -0.459 1.00 87.12 104 ALA A CA 1
ATOM 777 C C . ALA A 1 104 ? -5.661 -1.917 0.931 1.00 87.12 104 ALA A C 1
ATOM 779 O O . ALA A 1 104 ? -6.731 -1.393 1.240 1.00 87.12 104 ALA A O 1
ATOM 780 N N . VAL A 1 105 ? -4.987 -2.694 1.774 1.00 88.56 105 VAL A N 1
ATOM 781 C CA . VAL A 1 105 ? -5.427 -3.011 3.133 1.00 88.56 105 VAL A CA 1
ATOM 782 C C . VAL A 1 105 ? -4.300 -2.708 4.105 1.00 88.56 105 VAL A C 1
ATOM 784 O O . VAL A 1 105 ? -3.184 -3.185 3.920 1.00 88.56 105 VAL A O 1
ATOM 787 N N . ALA A 1 106 ? -4.590 -1.947 5.157 1.00 87.69 106 ALA A N 1
ATOM 788 C CA . ALA A 1 106 ? -3.683 -1.778 6.286 1.00 87.69 106 ALA A CA 1
ATOM 789 C C . ALA A 1 106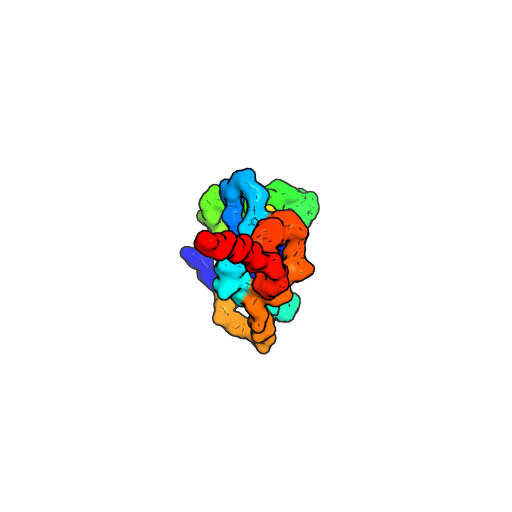 ? -4.262 -2.521 7.488 1.00 87.69 106 ALA A C 1
ATOM 791 O O . ALA A 1 106 ? -5.398 -2.260 7.877 1.00 87.69 106 ALA A O 1
ATOM 792 N N . ARG A 1 107 ? -3.503 -3.450 8.064 1.00 87.06 107 ARG A N 1
ATOM 793 C CA . ARG A 1 107 ? -3.907 -4.259 9.224 1.00 87.06 107 ARG A CA 1
ATOM 794 C C . ARG A 1 107 ? -3.322 -3.680 10.500 1.00 87.06 107 ARG A C 1
ATOM 796 O O . ARG A 1 107 ? -2.198 -3.194 10.470 1.00 87.06 107 ARG A O 1
ATOM 803 N N . PHE A 1 108 ? -4.041 -3.744 11.615 1.00 87.31 108 PHE A N 1
ATOM 804 C CA . PHE A 1 108 ? -3.627 -3.132 12.883 1.00 87.31 108 PHE A CA 1
ATOM 805 C C . PHE A 1 108 ? -3.351 -4.172 13.973 1.00 87.31 108 PHE A C 1
ATOM 807 O O . PHE A 1 108 ? -4.024 -5.200 14.039 1.00 87.31 108 PHE A O 1
ATOM 814 N N . GLY A 1 109 ? -2.407 -3.880 14.872 1.00 81.56 109 GLY A N 1
ATOM 815 C CA . GLY A 1 109 ? -2.152 -4.708 16.052 1.00 81.56 109 GLY A CA 1
ATOM 816 C C . GLY A 1 109 ? -1.755 -6.138 15.687 1.00 81.56 109 GLY A C 1
ATOM 817 O O . GLY A 1 109 ? -1.015 -6.375 14.733 1.00 81.56 109 GLY A O 1
ATOM 818 N N . ASP A 1 110 ? -2.300 -7.107 16.420 1.00 81.88 110 ASP A N 1
ATOM 819 C CA . ASP A 1 110 ? -2.043 -8.536 16.198 1.00 81.88 110 ASP A CA 1
ATOM 820 C C . ASP A 1 110 ? -2.505 -9.023 14.814 1.00 81.88 110 ASP A C 1
ATOM 822 O O . ASP A 1 110 ? -1.948 -9.976 14.275 1.00 81.88 110 ASP A O 1
ATOM 826 N N . HIS A 1 111 ? -3.474 -8.342 14.193 1.00 78.06 111 HIS A N 1
ATOM 827 C CA . HIS A 1 111 ? -3.941 -8.659 12.841 1.00 78.06 111 HIS A CA 1
ATOM 828 C C . HIS A 1 111 ? -2.962 -8.254 11.738 1.00 78.06 111 HIS A C 1
ATOM 830 O O . HIS A 1 111 ? -3.134 -8.695 10.598 1.00 78.06 111 HIS A O 1
ATOM 836 N N . GLY A 1 112 ? -2.003 -7.378 12.046 1.00 71.31 112 GLY A N 1
ATOM 837 C CA . GLY A 1 112 ? -0.913 -7.010 11.147 1.00 71.31 112 GLY A CA 1
ATOM 838 C C . GLY A 1 112 ? 0.460 -7.474 11.629 1.00 71.31 112 GLY A C 1
ATOM 839 O O . GLY A 1 112 ? 1.462 -7.223 10.951 1.00 71.31 112 GLY A O 1
ATOM 840 N N . ALA A 1 113 ? 0.525 -8.155 12.780 1.00 64.44 113 ALA A N 1
ATOM 841 C CA . ALA A 1 113 ? 1.749 -8.781 13.243 1.00 64.44 113 ALA A CA 1
ATOM 842 C C . ALA A 1 113 ? 2.289 -9.705 12.137 1.00 64.44 113 ALA A C 1
ATOM 844 O O . ALA A 1 113 ? 1.499 -10.367 11.460 1.00 64.44 113 ALA A O 1
ATOM 845 N N . PRO A 1 114 ? 3.616 -9.748 11.930 1.00 56.12 114 PRO A N 1
ATOM 846 C CA . PRO A 1 114 ? 4.228 -10.612 10.935 1.00 56.12 114 PRO A CA 1
ATOM 847 C C . PRO A 1 114 ? 4.073 -12.070 11.379 1.00 56.12 114 PRO A C 1
ATOM 849 O O . PRO A 1 114 ? 4.966 -12.653 11.986 1.00 56.12 114 PRO A O 1
ATOM 852 N N . ALA A 1 115 ? 2.911 -12.657 11.124 1.00 54.47 115 ALA A N 1
ATOM 853 C CA . ALA A 1 115 ? 2.829 -14.078 10.881 1.00 54.47 115 ALA A CA 1
ATOM 854 C C . ALA A 1 115 ? 3.345 -14.278 9.457 1.00 54.47 115 ALA A C 1
ATOM 856 O O . ALA A 1 115 ? 2.891 -13.586 8.542 1.00 54.47 115 ALA A O 1
ATOM 857 N N . ASP A 1 116 ? 4.306 -15.182 9.270 1.00 52.44 116 ASP A N 1
ATOM 858 C CA . ASP A 1 116 ? 4.639 -15.634 7.923 1.00 52.44 116 ASP A CA 1
ATOM 859 C C . ASP A 1 116 ? 3.324 -16.067 7.254 1.00 52.44 116 ASP A C 1
ATOM 861 O O . ASP A 1 116 ? 2.604 -16.897 7.827 1.00 52.44 116 ASP A O 1
ATOM 865 N N . PRO A 1 117 ? 2.952 -15.481 6.101 1.00 56.94 117 PRO A N 1
ATOM 866 C CA . PRO A 1 117 ? 1.726 -15.855 5.422 1.00 56.94 117 PRO A CA 1
ATOM 867 C C . PRO A 1 117 ? 1.711 -17.375 5.207 1.00 56.94 117 PRO A C 1
ATOM 869 O O . PRO A 1 117 ? 2.724 -17.943 4.798 1.00 56.94 117 PRO A O 1
ATOM 872 N N . PRO A 1 118 ? 0.597 -18.070 5.475 1.00 54.84 118 PRO A N 1
ATOM 873 C CA . PRO A 1 118 ? 0.557 -19.531 5.397 1.00 54.84 118 PRO A CA 1
ATOM 874 C C . PRO A 1 118 ? 0.830 -20.077 3.982 1.00 54.84 118 PRO A C 1
ATOM 876 O O . PRO A 1 118 ? 1.197 -21.243 3.849 1.00 54.84 118 PRO A O 1
ATOM 879 N N . ASP A 1 119 ? 0.718 -19.230 2.952 1.00 55.62 119 ASP A N 1
ATOM 880 C CA . ASP A 1 119 ? 1.112 -19.503 1.569 1.00 55.62 119 ASP A CA 1
ATOM 881 C C . ASP A 1 119 ? 2.026 -18.381 1.046 1.00 55.62 119 ASP A C 1
ATOM 883 O O . ASP A 1 119 ? 1.575 -17.357 0.535 1.00 55.62 119 ASP A O 1
ATOM 887 N N . THR A 1 120 ? 3.339 -18.525 1.240 1.00 57.88 120 THR A N 1
ATOM 888 C CA . THR A 1 120 ? 4.327 -17.553 0.759 1.00 57.88 120 THR A CA 1
ATOM 889 C C . THR A 1 120 ? 4.854 -17.938 -0.615 1.00 57.88 120 THR A C 1
ATOM 891 O O . THR A 1 120 ? 5.968 -18.440 -0.782 1.00 57.88 120 THR A O 1
ATOM 894 N N . HIS A 1 121 ? 4.095 -17.605 -1.653 1.00 68.75 121 HIS A N 1
ATOM 895 C CA . HIS A 1 121 ? 4.681 -17.474 -2.982 1.00 68.75 121 HIS A CA 1
ATOM 896 C C . HIS A 1 121 ? 5.423 -16.139 -3.077 1.00 68.75 121 HIS A C 1
ATOM 898 O O . HIS A 1 121 ? 4.890 -15.142 -3.564 1.00 68.75 121 HIS A O 1
ATOM 904 N N . ALA A 1 122 ? 6.659 -16.122 -2.573 1.00 83.31 122 ALA A N 1
ATOM 905 C CA . ALA A 1 122 ? 7.587 -15.031 -2.820 1.00 83.31 122 ALA A CA 1
ATOM 906 C C . ALA A 1 122 ? 8.135 -15.140 -4.246 1.00 83.31 122 ALA A C 1
ATOM 908 O O . ALA A 1 122 ? 8.725 -16.154 -4.629 1.00 83.31 122 ALA A O 1
ATOM 909 N N . SER A 1 123 ? 7.979 -14.078 -5.022 1.00 89.31 123 SER A N 1
ATOM 910 C CA . SER A 1 123 ? 8.598 -13.932 -6.336 1.00 89.31 123 SER A CA 1
ATOM 911 C C . SER A 1 123 ? 9.446 -12.661 -6.376 1.00 89.31 123 SER A C 1
ATOM 913 O O . SER A 1 123 ? 9.084 -11.650 -5.769 1.00 89.31 123 SER A O 1
ATOM 915 N N . PRO A 1 124 ? 10.572 -12.660 -7.111 1.00 91.94 124 PRO A N 1
ATOM 916 C CA . PRO A 1 124 ? 11.304 -11.429 -7.372 1.00 91.94 124 PRO A CA 1
ATOM 917 C C . PRO A 1 124 ? 10.389 -10.403 -8.048 1.00 91.94 124 PRO A C 1
ATOM 919 O O . PRO A 1 124 ? 9.662 -10.750 -8.982 1.00 91.94 124 PRO A O 1
ATOM 922 N N . ALA A 1 125 ? 10.461 -9.129 -7.658 1.00 91.19 125 ALA A N 1
ATOM 923 C CA . ALA A 1 125 ? 9.649 -8.083 -8.290 1.00 91.19 125 ALA A CA 1
ATOM 924 C C . ALA A 1 125 ? 9.932 -7.941 -9.801 1.00 91.19 125 ALA A C 1
ATOM 926 O O . ALA A 1 125 ? 9.069 -7.522 -10.569 1.00 91.19 125 ALA A O 1
ATOM 927 N N . THR A 1 126 ? 11.114 -8.364 -10.263 1.00 91.62 126 THR A N 1
ATOM 928 C CA . THR A 1 126 ? 11.460 -8.433 -11.691 1.00 91.62 126 THR A CA 1
ATOM 929 C C . THR A 1 126 ? 10.576 -9.394 -12.493 1.00 91.62 126 THR A C 1
ATOM 931 O O . THR A 1 126 ? 10.409 -9.186 -13.693 1.00 91.62 126 THR A O 1
ATOM 934 N N . ALA A 1 127 ? 9.964 -10.402 -11.864 1.00 92.12 127 ALA A N 1
ATOM 935 C CA . ALA A 1 127 ? 9.006 -11.293 -12.521 1.00 92.12 127 ALA A CA 1
ATOM 936 C C . ALA A 1 127 ? 7.677 -10.590 -12.871 1.00 92.12 127 ALA A C 1
ATOM 938 O O . ALA A 1 127 ? 6.931 -11.087 -13.707 1.00 92.12 127 ALA A O 1
ATOM 939 N N . HIS A 1 128 ? 7.412 -9.421 -12.275 1.00 90.44 128 HIS A N 1
ATOM 940 C CA . HIS A 1 128 ? 6.167 -8.656 -12.403 1.00 90.44 128 HIS A CA 1
ATOM 941 C C . HIS A 1 128 ? 6.303 -7.398 -13.269 1.00 90.44 128 HIS A C 1
ATOM 943 O O . HIS A 1 128 ? 5.397 -6.570 -13.317 1.00 90.44 128 HIS A O 1
ATOM 949 N N . ILE A 1 129 ? 7.418 -7.228 -13.990 1.00 88.75 129 ILE A N 1
ATOM 950 C CA . ILE A 1 129 ? 7.621 -6.069 -14.881 1.00 88.75 129 ILE A CA 1
ATOM 951 C C . ILE A 1 129 ? 6.471 -5.945 -15.893 1.00 88.75 129 ILE A C 1
ATOM 953 O O . ILE A 1 129 ? 5.991 -4.841 -16.154 1.00 88.75 129 ILE A O 1
ATOM 957 N N . ALA A 1 130 ? 6.004 -7.081 -16.420 1.00 87.75 130 ALA A N 1
ATOM 958 C CA . ALA A 1 130 ? 4.897 -7.165 -17.372 1.00 87.75 130 ALA A CA 1
ATOM 959 C C . ALA A 1 130 ? 3.508 -6.872 -16.764 1.00 87.75 130 ALA A C 1
ATOM 961 O O . ALA A 1 130 ? 2.541 -6.762 -17.519 1.00 87.75 130 ALA A O 1
ATOM 962 N N . ASP A 1 131 ? 3.420 -6.659 -15.448 1.00 87.62 131 ASP A N 1
ATOM 963 C CA . ASP A 1 131 ? 2.194 -6.252 -14.753 1.00 87.62 131 ASP A CA 1
ATOM 964 C C . ASP A 1 131 ? 2.161 -4.732 -14.481 1.00 87.62 131 ASP A C 1
ATOM 966 O O . ASP A 1 131 ? 1.101 -4.170 -14.216 1.00 87.62 131 ASP A O 1
ATOM 970 N N . LEU A 1 132 ? 3.307 -4.037 -14.563 1.00 86.50 132 LEU A N 1
ATOM 971 C CA . LEU A 1 132 ? 3.398 -2.587 -14.312 1.00 86.50 132 LEU A CA 1
ATOM 972 C C . LEU A 1 132 ? 2.714 -1.771 -15.426 1.00 86.50 132 LEU A C 1
ATOM 974 O O . LEU A 1 132 ? 2.795 -2.172 -16.576 1.00 86.50 132 LEU A O 1
ATOM 978 N N . PRO A 1 133 ? 2.099 -0.607 -15.178 1.00 83.88 133 PRO A N 1
ATOM 979 C CA . PRO A 1 133 ? 1.605 0.238 -16.265 1.00 83.88 133 PRO A CA 1
ATOM 980 C C . PRO A 1 133 ? 2.761 0.774 -17.125 1.00 83.88 133 PRO A C 1
ATOM 982 O O . PRO A 1 133 ? 3.846 1.047 -16.610 1.00 83.88 133 PRO A O 1
ATOM 985 N N . ASP A 1 134 ? 2.530 0.983 -18.424 1.00 82.00 134 ASP A N 1
ATOM 986 C CA . ASP A 1 134 ? 3.589 1.360 -19.378 1.00 82.00 134 ASP A CA 1
ATOM 987 C C . ASP A 1 134 ? 4.353 2.634 -18.983 1.00 82.00 134 ASP A C 1
ATOM 989 O O . ASP A 1 134 ? 5.569 2.702 -19.160 1.00 82.00 134 ASP A O 1
ATOM 993 N N . GLY A 1 135 ? 3.672 3.606 -18.365 1.00 78.50 135 GLY A N 1
ATOM 994 C CA . GLY A 1 135 ? 4.295 4.836 -17.862 1.00 78.50 135 GLY A CA 1
ATOM 995 C C . GLY A 1 135 ? 5.379 4.604 -16.802 1.00 78.50 135 GLY A C 1
ATOM 996 O O . GLY A 1 135 ? 6.331 5.373 -16.740 1.00 78.50 135 GLY A O 1
ATOM 997 N N . TYR A 1 136 ? 5.291 3.512 -16.035 1.00 77.69 136 TYR A N 1
ATOM 998 C CA . TYR A 1 136 ? 6.262 3.148 -14.994 1.00 77.69 136 TYR A C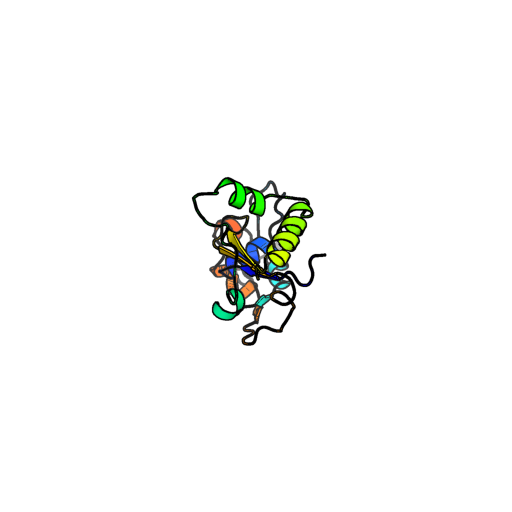A 1
ATOM 999 C C . TYR A 1 136 ? 7.409 2.269 -15.519 1.00 77.69 136 TYR A C 1
ATOM 1001 O O . TYR A 1 136 ? 8.391 2.050 -14.810 1.00 77.69 136 TYR A O 1
ATOM 1009 N N . ARG A 1 137 ? 7.299 1.752 -16.754 1.00 74.44 137 ARG A N 1
ATOM 1010 C CA . ARG A 1 137 ? 8.295 0.858 -17.379 1.00 74.44 137 ARG A CA 1
ATOM 1011 C C . ARG A 1 137 ? 9.385 1.591 -18.158 1.00 74.44 137 ARG A C 1
ATOM 1013 O O . ARG A 1 137 ? 10.342 0.960 -18.611 1.00 74.44 137 ARG A O 1
ATOM 1020 N N . VAL A 1 138 ? 9.240 2.897 -18.364 1.00 64.69 138 VAL A N 1
ATOM 1021 C CA . VAL A 1 138 ? 10.168 3.700 -19.168 1.00 64.69 138 VAL A CA 1
ATOM 1022 C C . VAL A 1 138 ? 11.569 3.631 -18.549 1.00 64.69 138 VAL A C 1
ATOM 1024 O O . VAL A 1 138 ? 11.781 4.101 -17.443 1.00 64.69 138 VAL A O 1
ATOM 1027 N N . GLY A 1 139 ? 12.536 3.022 -19.242 1.00 59.31 139 GLY A N 1
ATOM 1028 C CA . GLY A 1 139 ? 13.908 2.845 -18.735 1.00 59.31 139 GLY A CA 1
ATOM 1029 C C . GLY A 1 139 ? 14.199 1.492 -18.071 1.00 59.31 139 GLY A C 1
ATOM 1030 O O . GLY A 1 139 ? 15.345 1.233 -17.693 1.00 59.31 139 GLY A O 1
ATOM 1031 N N . ILE A 1 140 ? 13.219 0.584 -17.992 1.00 64.00 140 ILE A N 1
ATOM 1032 C CA . ILE A 1 140 ? 13.450 -0.832 -17.677 1.00 64.00 140 ILE A CA 1
ATOM 1033 C C . ILE A 1 140 ? 13.994 -1.516 -18.939 1.00 64.00 140 ILE A C 1
ATOM 1035 O O . ILE A 1 140 ? 13.276 -2.193 -19.674 1.00 64.00 140 ILE A O 1
ATOM 1039 N N . SER A 1 141 ? 15.283 -1.327 -19.221 1.00 54.38 141 SER A N 1
ATOM 1040 C CA . SER A 1 141 ? 15.980 -2.102 -20.251 1.00 54.38 141 SER A CA 1
ATOM 1041 C C . SER A 1 141 ? 16.105 -3.539 -19.762 1.00 54.38 141 SER A C 1
ATOM 1043 O O . SER A 1 141 ? 17.018 -3.857 -19.001 1.00 54.38 141 SER A O 1
ATOM 1045 N N . THR A 1 142 ? 15.169 -4.407 -20.146 1.00 47.31 142 THR A N 1
ATOM 1046 C CA . THR A 1 142 ? 15.224 -5.835 -19.816 1.00 47.31 142 THR A CA 1
ATOM 1047 C C . THR A 1 142 ? 16.624 -6.359 -20.162 1.00 47.31 142 THR A C 1
ATOM 1049 O O . THR A 1 142 ? 17.087 -6.109 -21.282 1.00 47.31 142 THR A O 1
ATOM 1052 N N . PRO A 1 143 ? 17.334 -7.051 -19.251 1.00 41.81 143 PRO A N 1
ATOM 1053 C CA . PRO A 1 143 ? 18.609 -7.667 -19.591 1.00 41.81 143 PRO A CA 1
ATOM 1054 C C . PRO A 1 143 ? 18.366 -8.629 -20.761 1.00 41.81 143 PRO A C 1
ATOM 1056 O O . PRO A 1 143 ? 17.688 -9.639 -20.596 1.00 41.81 143 PRO A O 1
ATOM 1059 N N . GLY A 1 144 ? 18.828 -8.267 -21.962 1.00 44.62 144 GLY A N 1
ATOM 1060 C CA . GLY A 1 144 ? 18.543 -9.005 -23.199 1.00 44.62 144 GLY A CA 1
ATOM 1061 C C . GLY A 1 144 ? 18.101 -8.151 -24.393 1.00 44.62 144 GLY A C 1
ATOM 1062 O O . GLY A 1 144 ? 18.212 -8.616 -25.525 1.00 44.62 144 GLY A O 1
ATOM 1063 N N . ALA A 1 145 ? 17.685 -6.895 -24.195 1.00 40.56 145 ALA A N 1
ATOM 1064 C CA . ALA A 1 145 ? 17.575 -5.943 -25.302 1.00 40.56 145 ALA A CA 1
ATOM 1065 C C . ALA A 1 145 ? 18.988 -5.462 -25.675 1.00 40.56 145 ALA A C 1
ATOM 1067 O O . ALA A 1 145 ? 19.614 -4.693 -24.951 1.00 40.56 145 ALA A O 1
ATOM 1068 N N . LEU A 1 146 ? 19.519 -6.008 -26.768 1.00 43.81 146 LEU A N 1
ATOM 1069 C CA . LEU A 1 146 ? 20.862 -5.783 -27.308 1.00 43.81 146 LEU A CA 1
ATOM 1070 C C . LEU A 1 146 ? 21.289 -4.303 -27.272 1.00 43.81 146 LEU A C 1
ATOM 1072 O O . LEU A 1 146 ? 20.898 -3.516 -28.129 1.00 43.81 146 LEU A O 1
ATOM 1076 N N . ALA A 1 147 ? 22.171 -3.947 -26.339 1.00 42.94 147 ALA A N 1
ATOM 1077 C CA . ALA A 1 147 ? 22.985 -2.744 -26.438 1.00 42.94 147 ALA A CA 1
ATOM 1078 C C . ALA A 1 147 ? 24.383 -3.154 -26.917 1.00 42.94 147 ALA A C 1
ATOM 1080 O O . ALA A 1 147 ? 25.222 -3.608 -26.140 1.00 42.94 147 ALA A O 1
ATOM 1081 N N . SER A 1 148 ? 24.631 -3.028 -28.221 1.00 40.34 148 SER A N 1
ATOM 1082 C CA . SER A 1 148 ? 26.001 -3.010 -28.731 1.00 40.34 148 SER A CA 1
ATOM 1083 C C . SER A 1 148 ? 26.601 -1.650 -28.393 1.00 40.34 148 SER A C 1
ATOM 1085 O O . SER A 1 148 ? 26.114 -0.630 -28.876 1.00 40.34 148 SER A O 1
ATOM 1087 N N . LEU A 1 149 ? 27.690 -1.618 -27.625 1.00 39.12 149 LEU A N 1
ATOM 1088 C CA . LEU A 1 149 ? 28.590 -0.465 -27.664 1.00 39.12 149 LEU A CA 1
ATOM 1089 C C . LEU A 1 149 ? 29.133 -0.342 -29.101 1.00 39.12 149 LEU A C 1
ATOM 1091 O O . LEU A 1 149 ? 29.396 -1.380 -29.727 1.00 39.12 149 LEU A O 1
ATOM 1095 N N . PRO A 1 150 ? 29.305 0.866 -29.667 1.00 40.88 150 PRO A N 1
ATOM 1096 C CA . PRO A 1 150 ? 30.061 0.997 -30.901 1.00 40.88 150 PRO A CA 1
ATOM 1097 C C . PRO A 1 150 ? 31.465 0.442 -30.644 1.00 40.88 150 PRO A C 1
ATOM 1099 O O . PRO A 1 150 ? 32.157 0.881 -29.723 1.00 40.88 150 PRO A O 1
ATOM 1102 N N . ARG A 1 151 ? 31.880 -0.564 -31.426 1.00 46.12 151 ARG A N 1
ATO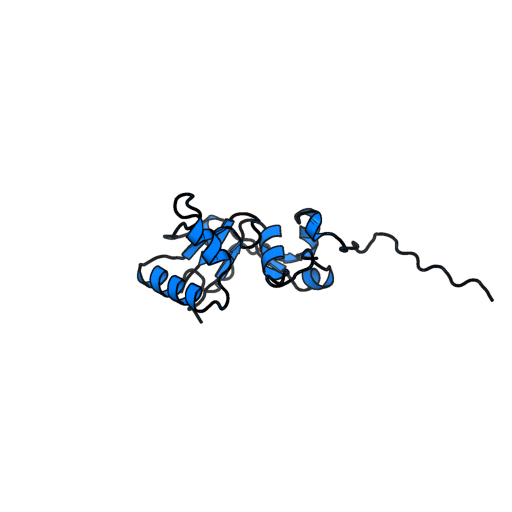M 1103 C CA . ARG A 1 151 ? 33.286 -0.980 -31.444 1.00 46.12 151 ARG A CA 1
ATOM 1104 C C . ARG A 1 151 ? 34.093 0.257 -31.825 1.00 46.12 151 ARG A C 1
ATOM 1106 O O . ARG A 1 151 ? 33.805 0.868 -32.853 1.00 46.12 151 ARG A O 1
ATOM 1113 N N . ALA A 1 152 ? 35.062 0.630 -30.991 1.00 44.12 152 ALA A N 1
ATOM 1114 C CA . ALA A 1 152 ? 36.042 1.641 -31.361 1.00 44.12 152 ALA A CA 1
ATOM 1115 C C . ALA A 1 152 ? 36.618 1.284 -32.740 1.00 44.12 152 ALA A C 1
ATOM 1117 O O . ALA A 1 152 ? 36.875 0.106 -33.015 1.00 44.12 152 ALA A O 1
ATOM 1118 N N . ALA A 1 153 ? 36.755 2.281 -33.616 1.00 45.00 153 ALA A N 1
ATOM 1119 C CA . ALA A 1 153 ? 37.381 2.065 -34.911 1.00 45.00 153 ALA A CA 1
ATOM 1120 C C . ALA A 1 153 ? 38.807 1.512 -34.698 1.00 45.00 153 ALA A C 1
ATOM 1122 O O . ALA A 1 153 ? 39.478 1.944 -33.755 1.00 45.00 153 ALA A O 1
ATOM 1123 N N . PRO A 1 154 ? 39.250 0.536 -35.512 1.00 52.25 154 PRO A N 1
ATOM 1124 C CA . PRO A 1 154 ? 40.624 0.045 -35.452 1.00 52.25 154 PRO A CA 1
ATOM 1125 C C . PRO A 1 154 ? 41.618 1.191 -35.735 1.00 52.25 154 PRO A C 1
ATOM 1127 O O . PRO A 1 154 ? 41.216 2.173 -36.362 1.00 52.25 154 PRO A O 1
ATOM 1130 N N . PRO A 1 155 ? 42.863 1.074 -35.232 1.00 62.12 155 PRO A N 1
ATOM 1131 C CA . PRO A 1 155 ? 43.830 2.173 -35.146 1.00 62.12 155 PRO A CA 1
ATOM 1132 C C . PRO A 1 155 ? 44.172 2.821 -36.490 1.00 62.12 155 PRO A C 1
ATOM 1134 O O . PRO A 1 155 ? 44.182 2.101 -37.515 1.00 62.12 155 PRO A O 1
#

Foldseek 3Di:
DFAQKDKFDPDLQLVLCLQQFDPPDPPQGADEPVSLQVDKDWDADPCLLPPFAAAEPQDPVNVVSLQCCLDDPPCPVVSVVLVVCVVVVHQWYWGQHNVNPGIMIIGGHPSNHPDPHPDTPIDRSVVCLVVHPPSRCVHHPPVPPDDDDPDDDDD